Protein AF-E8V7I4-F1 (afdb_monomer)

Secondary structure (DSSP, 8-state):
---------PPPPTT----------SEEEEEEEEEE-SS-----TTS-HHHHHHHTTTSSHHHHEEEEEEEEEEE-TTS-HHHHHHHHHHHHHHHHHTTSS-TT-HHHHHHHHHHHHHHTTS-S--EE-SPP-SHHHHHHHHHHHHHH--EE-S--

pLDDT: mean 81.86, std 14.69, range [30.61, 96.5]

Foldseek 3Di:
DDDDPDDPDDPAPPPDDDDDDDDDPAQKDKDKDKDADPPDDDDDPPDDPVVVVVCVVCPPCCNHMDIDTDMDGDHDPPDDQLNRLVRRLVSVVVCVVVVVDPPPQPQVVQSNVQSVCRNVVNDLEDERAGDDPDPRSVRSVVSCCRRRVYHYDYDD

Solvent-accessible surface area (backbone atoms only — not comparable to full-atom values): 9676 Å² total; per-residue (Å²): 137,82,80,85,78,82,68,87,77,74,78,76,56,92,91,57,85,82,89,85,84,89,87,76,91,43,30,41,34,80,40,76,47,75,50,67,55,80,78,76,82,82,85,56,94,84,58,57,69,72,57,56,60,68,38,53,80,54,68,34,62,77,59,42,48,39,80,40,84,42,79,37,73,64,36,58,93,85,58,49,70,32,58,52,28,49,54,50,49,53,48,52,52,51,34,33,76,69,69,75,39,69,88,79,40,68,34,58,54,53,50,47,55,43,28,52,37,28,41,72,69,75,41,82,66,56,74,43,51,61,63,63,89,46,71,68,47,43,52,50,51,52,33,39,34,70,53,53,58,39,43,81,69,39,83,132

Radius of gyration: 20.91 Å; Cα contacts (8 Å, |Δi|>4): 173; chains: 1; bounding box: 53×32×55 Å

Organism: Terriglobus saanensis (strain ATCC BAA-1853 / DSM 23119 / SP1PR4) (NCBI:txid401053)

Structure (mmCIF, N/CA/C/O backbone):
data_AF-E8V7I4-F1
#
_entry.id   AF-E8V7I4-F1
#
loop_
_atom_site.group_PDB
_atom_site.id
_atom_site.type_symbol
_atom_site.label_atom_id
_atom_site.label_alt_id
_atom_site.label_comp_id
_atom_site.label_asym_id
_atom_site.label_entity_id
_atom_site.label_seq_id
_atom_site.pdbx_PDB_ins_code
_atom_site.Cartn_x
_atom_site.Cartn_y
_atom_site.Cartn_z
_atom_site.occupancy
_atom_site.B_iso_or_equiv
_atom_site.auth_seq_id
_atom_site.auth_comp_id
_atom_site.auth_asym_id
_atom_site.auth_atom_id
_atom_site.pdbx_PDB_model_num
ATOM 1 N N . MET A 1 1 ? -25.698 6.705 -17.547 1.00 37.94 1 MET A N 1
ATOM 2 C CA . MET A 1 1 ? -24.484 5.873 -17.634 1.00 37.94 1 MET A CA 1
ATOM 3 C C . MET A 1 1 ? -23.991 6.070 -19.053 1.00 37.94 1 MET A C 1
ATOM 5 O O . MET A 1 1 ? -24.549 5.474 -19.962 1.00 37.94 1 MET A O 1
ATOM 9 N N . GLU A 1 2 ? -23.136 7.070 -19.256 1.00 30.61 2 GLU A N 1
ATOM 10 C CA . GLU A 1 2 ? -22.634 7.405 -20.592 1.00 30.61 2 GLU A CA 1
ATOM 11 C C . GLU A 1 2 ? -21.498 6.451 -20.978 1.00 30.61 2 GLU A C 1
ATOM 13 O O . GLU A 1 2 ? -20.744 6.025 -20.097 1.00 30.61 2 GLU A O 1
ATOM 18 N N . PRO A 1 3 ? -21.389 6.073 -22.261 1.00 37.25 3 PRO A N 1
ATOM 19 C CA . PRO A 1 3 ? -20.324 5.205 -22.732 1.00 37.25 3 PRO A CA 1
ATOM 20 C C . PRO A 1 3 ? -18.997 5.973 -22.753 1.00 37.25 3 PRO A C 1
ATOM 22 O O . PRO A 1 3 ? -18.944 7.130 -23.169 1.00 37.25 3 PRO A O 1
ATOM 25 N N . LEU A 1 4 ? -17.915 5.315 -22.334 1.00 38.97 4 LEU A N 1
ATOM 26 C CA . LEU A 1 4 ? -16.555 5.807 -22.544 1.00 38.97 4 LEU A CA 1
ATOM 27 C C . LEU A 1 4 ? -16.293 5.831 -24.054 1.00 38.97 4 LEU A C 1
ATOM 29 O O . LEU A 1 4 ? -16.161 4.786 -24.690 1.00 38.97 4 LEU A O 1
ATOM 33 N N . VAL A 1 5 ? -16.281 7.030 -24.635 1.00 41.09 5 VAL A N 1
ATOM 34 C CA . VAL A 1 5 ? -15.872 7.251 -26.022 1.00 41.09 5 VAL A CA 1
ATOM 35 C C . VAL A 1 5 ? -14.379 6.946 -26.104 1.00 41.09 5 VAL A C 1
ATOM 37 O O . VAL A 1 5 ? -13.559 7.697 -25.581 1.00 41.09 5 VAL A O 1
ATOM 40 N N . GLY A 1 6 ? -14.041 5.821 -26.737 1.00 45.59 6 GLY A N 1
ATOM 41 C CA . GLY A 1 6 ? -12.673 5.474 -27.104 1.00 45.59 6 GLY A CA 1
ATOM 42 C C . GL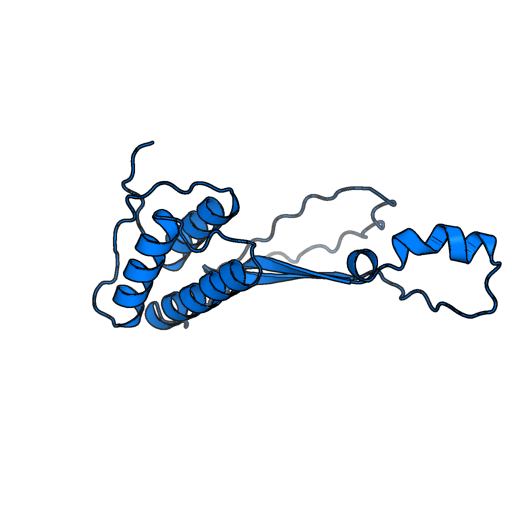Y A 1 6 ? -12.125 6.516 -28.072 1.00 45.59 6 GLY A C 1
ATOM 43 O O . GLY A 1 6 ? -12.447 6.502 -29.260 1.00 45.59 6 GLY A O 1
ATOM 44 N N . GLY A 1 7 ? -11.336 7.450 -27.547 1.00 38.53 7 GLY A N 1
ATOM 45 C CA . GLY A 1 7 ? -10.486 8.311 -28.354 1.00 38.53 7 GLY A CA 1
ATOM 46 C C . GLY A 1 7 ? -9.368 7.469 -28.956 1.00 38.53 7 GLY A C 1
ATOM 47 O O . GLY A 1 7 ? -8.798 6.620 -28.278 1.00 38.53 7 GLY A O 1
ATOM 48 N N . VAL A 1 8 ? -9.084 7.677 -30.238 1.00 46.12 8 VAL A N 1
ATOM 49 C CA . VAL A 1 8 ? -7.970 7.034 -30.941 1.00 46.12 8 VAL A CA 1
ATOM 50 C C . VAL A 1 8 ? -6.673 7.478 -30.257 1.00 46.12 8 VAL A C 1
ATOM 52 O O . VAL A 1 8 ? -6.238 8.615 -30.431 1.00 46.12 8 VAL A O 1
ATOM 55 N N . GLU A 1 9 ? -6.102 6.617 -29.416 1.00 56.19 9 GLU A N 1
ATOM 56 C CA . GLU A 1 9 ? -4.863 6.902 -28.695 1.00 56.19 9 GLU A CA 1
ATOM 57 C C . GLU A 1 9 ? -3.701 6.910 -29.689 1.00 56.19 9 GLU A C 1
ATOM 59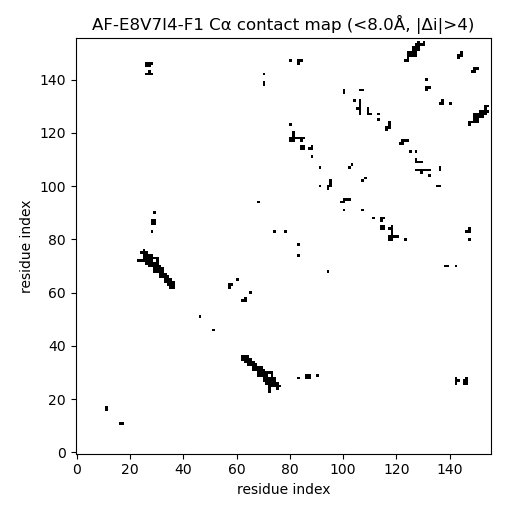 O O . GLU A 1 9 ? -3.272 5.875 -30.199 1.00 56.19 9 GLU A O 1
ATOM 64 N N . HIS A 1 10 ? -3.184 8.101 -29.988 1.00 58.50 10 HIS A N 1
ATOM 65 C CA . HIS A 1 10 ? -1.842 8.202 -30.538 1.00 58.50 10 HIS A CA 1
ATOM 66 C C . HIS A 1 10 ? -0.868 7.638 -29.493 1.00 58.50 10 HIS A C 1
ATOM 68 O O . HIS A 1 10 ? -0.919 8.088 -28.344 1.00 58.50 10 HIS A O 1
ATOM 74 N N . P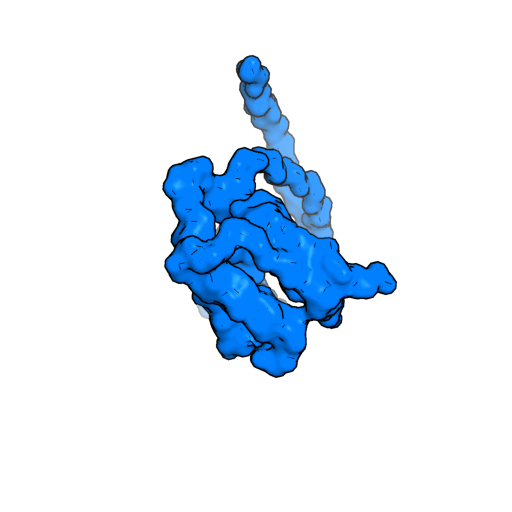RO A 1 11 ? 0.007 6.682 -29.858 1.00 66.56 11 PRO A N 1
ATOM 75 C CA . PRO A 1 11 ? 1.025 6.181 -28.947 1.00 66.56 11 PRO A CA 1
ATOM 76 C C . PRO A 1 11 ? 1.819 7.349 -28.366 1.00 66.56 11 PRO A C 1
ATOM 78 O O . PRO A 1 11 ? 2.194 8.271 -29.100 1.00 66.56 11 PRO A O 1
ATOM 81 N N . LEU A 1 12 ? 2.069 7.320 -27.057 1.00 69.25 12 LEU A N 1
ATOM 82 C CA . LEU A 1 12 ? 2.935 8.310 -26.427 1.00 69.25 12 LEU A CA 1
ATOM 83 C C . LEU A 1 12 ? 4.313 8.258 -27.105 1.00 69.25 12 LEU A C 1
ATOM 85 O O . LEU A 1 12 ? 4.858 7.162 -27.272 1.00 69.25 12 LEU A O 1
ATOM 89 N N . PRO A 1 13 ? 4.889 9.403 -27.519 1.00 79.31 13 PRO A N 1
ATOM 90 C CA . PRO A 1 13 ? 6.235 9.394 -28.063 1.00 79.31 13 PRO A CA 1
ATOM 91 C C . PRO A 1 13 ? 7.234 8.933 -26.989 1.00 79.31 13 PRO A C 1
ATOM 93 O O . PRO A 1 13 ? 6.974 9.110 -25.794 1.00 79.31 13 PRO A O 1
ATOM 96 N N . PRO A 1 14 ? 8.388 8.364 -27.382 1.00 71.38 14 PRO A N 1
ATOM 97 C CA . PRO A 1 14 ? 9.408 7.938 -26.430 1.00 71.38 14 PRO A CA 1
ATOM 98 C C . PRO A 1 14 ? 9.768 9.054 -25.440 1.00 71.38 14 PRO A C 1
ATOM 100 O O . PRO A 1 14 ? 10.059 10.181 -25.840 1.00 71.38 14 PRO A O 1
ATOM 103 N N . GLY A 1 15 ? 9.722 8.741 -24.143 1.00 70.38 15 GLY A N 1
ATOM 104 C CA . GLY A 1 15 ? 10.013 9.692 -23.064 1.00 70.38 15 GLY A CA 1
ATOM 105 C C . GLY A 1 15 ? 8.873 10.653 -22.703 1.00 70.38 15 GLY A C 1
ATOM 106 O O . GLY A 1 15 ? 9.051 11.478 -21.808 1.00 70.38 15 GLY A O 1
ATOM 107 N N . ALA A 1 16 ? 7.705 10.566 -23.347 1.00 78.25 16 ALA A N 1
ATOM 108 C CA . ALA A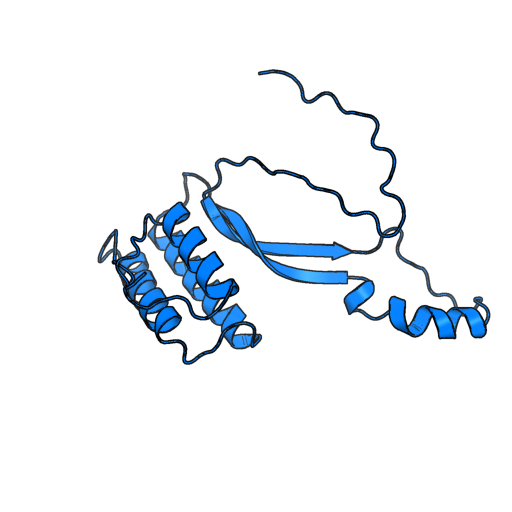 1 16 ? 6.552 11.370 -22.962 1.00 78.25 16 ALA A CA 1
ATOM 109 C C . ALA A 1 16 ? 5.855 10.805 -21.720 1.00 78.25 16 ALA A C 1
ATOM 111 O O . ALA A 1 16 ? 5.480 9.634 -21.669 1.00 78.25 16 ALA A O 1
ATOM 112 N N . ALA A 1 17 ? 5.635 11.671 -20.733 1.00 77.12 17 ALA A N 1
ATOM 113 C CA . ALA A 1 17 ? 4.781 11.369 -19.596 1.00 77.12 17 ALA A CA 1
ATOM 114 C C . ALA A 1 17 ? 3.309 11.588 -19.969 1.00 77.12 17 ALA A C 1
ATOM 116 O O . ALA A 1 17 ? 2.968 12.539 -20.675 1.00 77.12 17 ALA A O 1
ATOM 117 N N . THR A 1 18 ? 2.433 10.737 -19.443 1.00 77.44 18 THR A N 1
ATOM 118 C CA . THR A 1 18 ? 0.988 10.969 -19.439 1.00 77.44 18 THR A CA 1
ATOM 119 C C . THR A 1 18 ? 0.492 11.068 -18.006 1.00 77.44 18 THR A C 1
ATOM 121 O O . THR A 1 18 ? 1.089 10.500 -17.093 1.00 77.44 18 THR A O 1
ATOM 124 N N . ASN A 1 19 ? -0.618 11.773 -17.819 1.00 78.06 19 ASN A N 1
ATOM 125 C CA . ASN A 1 19 ? -1.342 11.788 -16.561 1.00 78.06 19 ASN A CA 1
ATOM 126 C C . ASN A 1 19 ? -2.676 11.094 -16.794 1.00 78.06 19 ASN A C 1
ATOM 128 O O . ASN A 1 19 ? -3.467 11.526 -17.630 1.00 78.06 19 ASN A O 1
ATOM 132 N N . PHE A 1 20 ? -2.937 10.041 -16.033 1.00 75.06 20 PHE A N 1
ATOM 133 C CA . PHE A 1 20 ? -4.246 9.411 -15.982 1.00 75.06 20 PHE A CA 1
ATOM 134 C C . PHE A 1 20 ? -4.780 9.467 -14.554 1.00 75.06 20 PHE A C 1
ATOM 136 O O . PHE A 1 20 ? -4.032 9.588 -13.585 1.00 75.06 20 PHE A O 1
ATOM 143 N N . THR A 1 21 ? -6.099 9.412 -14.413 1.00 77.50 21 THR A N 1
ATOM 144 C CA . THR A 1 21 ? -6.763 9.327 -13.112 1.00 77.50 21 THR A CA 1
ATOM 145 C C . THR A 1 21 ? -7.643 8.096 -13.111 1.00 77.50 21 THR A C 1
ATOM 147 O O . THR A 1 21 ? -8.535 7.963 -13.947 1.00 77.50 21 THR A O 1
ATOM 150 N N . LEU A 1 22 ? -7.396 7.197 -12.163 1.00 71.44 22 LEU A N 1
ATOM 151 C CA . LEU A 1 22 ? -8.223 6.020 -11.960 1.00 71.44 22 LEU A CA 1
ATOM 152 C C . LEU A 1 22 ? -9.271 6.325 -10.886 1.00 71.44 22 LEU A C 1
ATOM 154 O O . LEU A 1 22 ? -8.935 6.607 -9.738 1.00 71.44 22 LEU A O 1
ATOM 158 N N . VAL A 1 23 ? -10.549 6.258 -11.260 1.00 83.75 23 VAL A N 1
ATOM 159 C CA . VAL A 1 23 ? -11.670 6.393 -10.322 1.00 83.75 23 VAL A CA 1
ATOM 160 C C . VAL A 1 23 ? -12.164 5.002 -9.958 1.00 83.75 23 VAL A C 1
ATOM 162 O O . VAL A 1 23 ? -12.583 4.230 -10.816 1.00 83.75 23 VAL A O 1
ATOM 165 N N . THR A 1 24 ? -12.135 4.683 -8.670 1.00 84.00 24 THR A N 1
ATOM 166 C CA . THR A 1 24 ? -12.544 3.378 -8.150 1.00 84.00 24 THR A CA 1
ATOM 167 C C . THR A 1 24 ? -13.427 3.533 -6.919 1.00 84.00 24 THR A C 1
ATOM 169 O O . THR A 1 24 ? -13.394 4.549 -6.229 1.00 84.00 24 THR A O 1
ATOM 172 N N . ARG A 1 25 ? -14.224 2.501 -6.638 1.00 85.75 25 ARG A N 1
ATOM 173 C CA . ARG A 1 25 ? -14.931 2.341 -5.357 1.00 85.75 25 ARG A CA 1
ATOM 174 C C . ARG A 1 25 ? -14.209 1.380 -4.411 1.00 85.75 25 ARG A C 1
ATOM 176 O O . ARG A 1 25 ? -14.665 1.185 -3.289 1.00 85.75 25 ARG A O 1
ATOM 183 N N . GLY A 1 26 ? -13.129 0.754 -4.878 1.00 89.19 26 GLY A N 1
ATOM 184 C CA . GLY A 1 26 ? -12.323 -0.154 -4.078 1.00 89.19 26 GLY A CA 1
ATOM 185 C C . GLY A 1 26 ? -11.541 0.609 -3.017 1.00 89.19 26 GLY A C 1
ATOM 186 O O . GLY A 1 26 ? -10.961 1.659 -3.295 1.00 89.19 26 GLY A O 1
ATOM 187 N N . ARG A 1 27 ? -11.508 0.063 -1.804 1.00 93.56 27 ARG A N 1
ATOM 188 C CA . ARG A 1 27 ? -10.670 0.584 -0.723 1.00 93.56 27 ARG A CA 1
ATOM 189 C C . ARG A 1 27 ? -9.198 0.245 -1.004 1.00 93.56 27 ARG A C 1
ATOM 191 O O . ARG A 1 27 ? -8.922 -0.842 -1.534 1.00 93.56 27 ARG A O 1
ATOM 198 N N . PRO A 1 28 ? -8.253 1.142 -0.681 1.00 94.25 2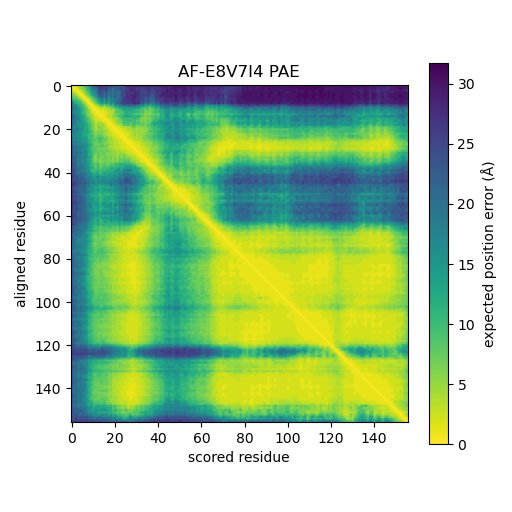8 PRO A N 1
ATOM 199 C CA . PRO A 1 28 ? -6.848 0.931 -0.998 1.00 94.25 28 PRO A CA 1
ATOM 200 C C . PRO A 1 28 ? -6.191 -0.195 -0.184 1.00 94.25 28 PRO A C 1
ATOM 202 O O . PRO A 1 28 ? -6.530 -0.454 0.974 1.00 94.25 28 PRO A O 1
ATOM 205 N N . GLY A 1 29 ? -5.202 -0.849 -0.777 1.00 95.00 29 GLY A N 1
ATOM 206 C CA . GLY A 1 29 ? -4.359 -1.869 -0.162 1.00 95.00 29 GLY A CA 1
ATOM 207 C C . GLY A 1 29 ? -3.072 -2.063 -0.948 1.00 95.00 29 GLY A C 1
ATOM 208 O O . GLY A 1 29 ? -2.905 -1.483 -2.022 1.00 95.00 29 GLY A O 1
ATOM 209 N N . PHE A 1 30 ? -2.161 -2.884 -0.422 1.00 94.94 30 PHE A N 1
ATOM 210 C CA . PHE A 1 30 ? -0.938 -3.217 -1.148 1.00 94.94 30 PHE A CA 1
ATOM 211 C C . PHE A 1 30 ? -1.276 -3.950 -2.441 1.00 94.94 30 PHE A C 1
ATOM 213 O O . PHE A 1 30 ? -1.982 -4.950 -2.426 1.00 94.94 30 PHE A O 1
ATOM 220 N N . THR A 1 31 ? -0.767 -3.464 -3.556 1.00 90.19 31 THR A N 1
ATOM 221 C CA . THR A 1 31 ? -0.905 -4.068 -4.879 1.00 90.19 31 THR A CA 1
ATOM 222 C C . THR A 1 31 ? 0.447 -4.023 -5.584 1.00 90.19 31 THR A C 1
ATOM 224 O O . THR A 1 31 ? 1.431 -3.538 -5.023 1.00 90.19 31 THR A O 1
ATOM 227 N N . THR A 1 32 ? 0.513 -4.532 -6.802 1.00 85.62 32 THR A N 1
ATOM 228 C CA . THR A 1 32 ? 1.709 -4.507 -7.640 1.00 85.62 32 THR A CA 1
ATOM 229 C C . THR A 1 32 ? 1.469 -3.599 -8.834 1.00 85.62 32 THR A C 1
ATOM 231 O O . THR A 1 32 ? 0.466 -3.724 -9.531 1.00 85.62 32 THR A O 1
ATOM 234 N N . ALA A 1 33 ? 2.399 -2.677 -9.058 1.00 82.75 33 ALA A N 1
ATOM 235 C CA . ALA A 1 33 ? 2.586 -2.049 -10.352 1.00 82.75 33 ALA A CA 1
ATOM 236 C C . ALA A 1 33 ? 3.617 -2.873 -11.122 1.00 82.75 33 ALA A C 1
ATOM 238 O O . ALA A 1 33 ? 4.634 -3.274 -10.554 1.00 82.75 33 ALA A O 1
ATOM 239 N N . GLU A 1 34 ? 3.338 -3.115 -12.393 1.00 80.12 34 GLU A N 1
ATOM 240 C CA . GLU A 1 34 ? 4.221 -3.818 -13.311 1.00 80.12 34 GLU A CA 1
ATOM 241 C C . GLU A 1 34 ? 4.406 -2.954 -14.549 1.00 80.12 34 GLU A C 1
ATOM 243 O O . GLU A 1 34 ? 3.438 -2.432 -15.106 1.00 80.12 34 GLU A O 1
ATOM 248 N N . THR A 1 35 ? 5.657 -2.774 -14.948 1.00 77.31 35 THR A N 1
ATOM 249 C CA . THR A 1 35 ? 6.004 -2.157 -16.222 1.00 77.31 35 THR A CA 1
ATOM 250 C C . THR A 1 35 ? 6.848 -3.141 -16.994 1.00 77.31 35 THR A C 1
ATOM 252 O O . THR A 1 35 ? 7.888 -3.562 -16.493 1.00 77.31 35 THR A O 1
ATOM 255 N N . GLU A 1 36 ? 6.416 -3.470 -18.200 1.00 75.38 36 GLU A N 1
ATOM 256 C CA . GLU A 1 36 ? 7.117 -4.380 -19.091 1.00 75.38 36 GLU A CA 1
ATOM 257 C C . GLU A 1 36 ? 7.303 -3.707 -20.448 1.00 75.38 36 GLU A C 1
ATOM 259 O O . GLU A 1 36 ? 6.449 -2.931 -20.896 1.00 75.38 36 GLU A O 1
ATOM 264 N N . HIS A 1 37 ? 8.427 -3.974 -21.103 1.00 70.69 37 HIS A N 1
ATOM 265 C CA . HIS A 1 37 ? 8.636 -3.496 -22.459 1.00 70.69 37 HIS A CA 1
ATOM 266 C C . HIS A 1 37 ? 7.890 -4.388 -23.465 1.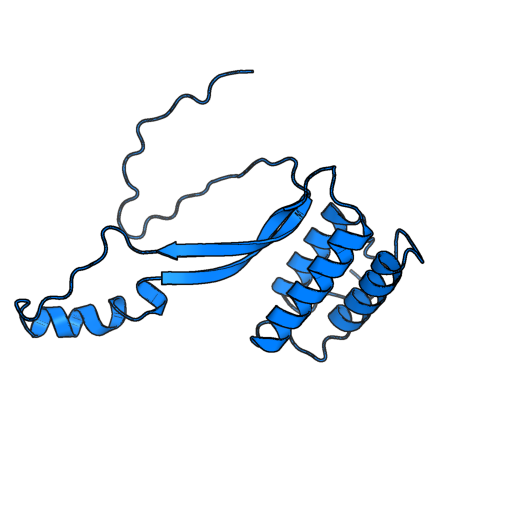00 70.69 37 HIS A C 1
ATOM 268 O O . HIS A 1 37 ? 7.934 -5.617 -23.396 1.00 70.69 37 HIS A O 1
ATOM 274 N N . PHE A 1 38 ? 7.214 -3.764 -24.434 1.00 66.06 38 PHE A N 1
ATOM 275 C CA . PHE A 1 38 ? 6.523 -4.480 -25.506 1.00 66.06 38 PHE A CA 1
ATOM 276 C C . PHE A 1 38 ? 6.712 -3.778 -26.865 1.00 66.06 38 PHE A C 1
ATOM 278 O O . PHE A 1 38 ? 6.572 -2.553 -26.927 1.00 66.06 38 PHE A O 1
ATOM 285 N N . PRO A 1 39 ? 6.979 -4.512 -27.967 1.00 68.88 39 PRO A N 1
ATOM 286 C CA . PRO A 1 39 ? 7.179 -5.965 -28.040 1.00 68.88 39 PRO A CA 1
ATOM 287 C C . PRO A 1 39 ? 8.467 -6.415 -27.338 1.00 68.88 39 PRO A C 1
ATOM 289 O O . PRO A 1 39 ? 9.433 -5.653 -27.271 1.00 68.88 39 PRO A O 1
ATOM 292 N N . HIS A 1 40 ? 8.482 -7.654 -26.829 1.00 69.12 40 HIS A N 1
ATOM 293 C CA . HIS A 1 40 ? 9.697 -8.226 -26.248 1.00 69.12 40 HIS A CA 1
ATOM 294 C C . HIS A 1 40 ? 10.825 -8.218 -27.289 1.00 69.12 40 HIS A C 1
ATOM 296 O O . HIS A 1 40 ? 10.596 -8.487 -28.469 1.00 69.12 40 HIS A O 1
ATOM 302 N N . LEU A 1 41 ? 12.037 -7.868 -26.857 1.00 69.06 41 LEU A N 1
ATOM 303 C CA . LEU A 1 41 ? 13.183 -7.730 -27.744 1.00 69.06 41 LEU A CA 1
ATOM 304 C C . LEU A 1 41 ? 13.784 -9.125 -27.851 1.00 69.06 41 LEU A C 1
ATOM 306 O O . LEU A 1 41 ? 14.270 -9.653 -26.852 1.00 69.06 41 LEU A O 1
ATOM 310 N N . ASP A 1 42 ? 13.699 -9.733 -29.029 1.00 70.06 42 ASP A N 1
ATOM 311 C CA . ASP A 1 42 ? 14.317 -11.031 -29.276 1.00 70.06 42 ASP A CA 1
ATOM 312 C C . ASP A 1 42 ? 15.802 -10.793 -29.567 1.00 70.06 42 ASP A C 1
ATOM 314 O O . ASP A 1 42 ? 16.187 -10.370 -30.662 1.00 70.06 42 ASP A O 1
ATOM 318 N N . LEU A 1 43 ? 16.632 -10.937 -28.533 1.00 63.31 43 LEU A N 1
ATOM 319 C CA . LEU A 1 43 ? 18.077 -10.775 -28.649 1.00 63.31 43 LEU A CA 1
ATOM 320 C C . LEU A 1 43 ? 18.638 -12.012 -29.350 1.00 63.31 43 LEU A C 1
ATOM 322 O O . LEU A 1 43 ? 18.869 -13.038 -28.715 1.00 63.31 43 LEU A O 1
ATOM 326 N N . THR A 1 44 ? 18.840 -11.920 -30.662 1.00 68.62 44 THR A N 1
ATOM 327 C CA . THR A 1 44 ? 19.538 -12.957 -31.425 1.00 68.62 44 THR A CA 1
ATOM 328 C C . THR A 1 44 ? 21.022 -12.615 -31.545 1.00 68.62 44 THR A C 1
ATOM 330 O O . THR A 1 44 ? 21.406 -11.445 -31.603 1.00 68.62 44 THR A O 1
ATOM 333 N N . ASP A 1 45 ? 21.868 -13.640 -31.665 1.00 68.31 45 ASP A N 1
ATOM 334 C CA . ASP A 1 45 ? 23.314 -13.486 -31.909 1.00 68.31 45 ASP A CA 1
ATOM 335 C C . ASP A 1 45 ? 23.629 -12.861 -33.289 1.00 68.31 45 ASP A C 1
ATOM 337 O O . ASP A 1 45 ? 24.786 -12.665 -33.651 1.00 68.31 45 ASP A O 1
ATOM 341 N N . GLU A 1 46 ? 22.601 -12.558 -34.088 1.00 77.94 46 GLU A N 1
ATOM 342 C CA . GLU A 1 46 ? 22.718 -11.964 -35.422 1.00 77.94 46 GLU A CA 1
ATOM 343 C C . GLU A 1 46 ? 22.869 -10.434 -35.385 1.00 77.94 46 GLU A C 1
ATOM 345 O O . GLU A 1 46 ? 23.131 -9.808 -36.416 1.00 77.94 46 GLU A O 1
ATOM 350 N N . TRP A 1 47 ? 22.700 -9.811 -34.215 1.00 77.31 47 TRP A N 1
ATOM 351 C CA . TRP A 1 47 ? 22.801 -8.362 -34.074 1.00 77.31 47 TRP A CA 1
ATOM 352 C C . TRP A 1 47 ? 24.271 -7.903 -34.061 1.00 77.31 47 TRP A C 1
ATOM 354 O O . TRP A 1 47 ? 25.116 -8.542 -33.435 1.00 77.31 47 TRP A O 1
ATOM 364 N N . PRO A 1 48 ? 24.606 -6.772 -34.712 1.00 84.62 48 PRO A N 1
ATOM 365 C CA . PRO A 1 48 ? 25.952 -6.206 -34.667 1.00 84.62 48 PRO A CA 1
ATOM 366 C C . PRO A 1 48 ? 26.445 -5.951 -33.232 1.00 84.62 48 PRO A C 1
ATOM 368 O O . PRO A 1 48 ? 25.710 -5.390 -32.417 1.00 84.62 48 PRO A O 1
ATOM 371 N N . GLU A 1 49 ? 27.710 -6.283 -32.941 1.00 82.12 49 GLU A N 1
ATOM 372 C CA . GLU A 1 49 ? 28.314 -6.139 -31.600 1.00 82.12 49 GLU A CA 1
ATOM 373 C C . GLU A 1 49 ? 28.165 -4.730 -31.011 1.00 82.12 49 GLU A C 1
ATOM 375 O O . GLU A 1 49 ? 27.937 -4.579 -29.814 1.00 82.12 49 GLU A O 1
ATOM 380 N N . ASN A 1 50 ? 28.249 -3.689 -31.843 1.00 81.81 50 ASN A N 1
ATOM 381 C CA . ASN A 1 50 ? 28.086 -2.309 -31.393 1.00 81.81 50 ASN A CA 1
ATOM 382 C C . ASN A 1 50 ? 26.662 -2.018 -30.891 1.00 81.81 50 ASN A C 1
ATOM 384 O O . ASN A 1 50 ? 26.501 -1.248 -29.954 1.00 81.81 50 ASN A O 1
ATOM 388 N N . ILE A 1 51 ? 25.640 -2.656 -31.471 1.00 78.06 51 ILE A N 1
ATOM 389 C CA . ILE A 1 51 ? 24.251 -2.503 -31.021 1.00 78.06 51 ILE A CA 1
ATOM 390 C C . ILE A 1 51 ? 24.022 -3.298 -29.733 1.00 78.06 51 ILE A C 1
ATOM 392 O O . ILE A 1 51 ? 23.371 -2.801 -28.821 1.00 78.06 51 ILE A O 1
ATOM 396 N N . LEU A 1 52 ? 24.586 -4.505 -29.623 1.00 74.38 52 LEU A N 1
ATOM 397 C CA . LEU A 1 52 ? 24.514 -5.307 -28.395 1.00 74.38 52 LEU A CA 1
ATOM 398 C C . LEU A 1 52 ? 25.196 -4.608 -27.209 1.00 74.38 52 LEU A C 1
ATOM 400 O O . LEU A 1 52 ? 24.681 -4.656 -26.094 1.00 74.38 52 LEU A O 1
ATOM 404 N N . TYR A 1 53 ? 26.321 -3.930 -27.456 1.00 78.50 53 TYR A N 1
ATOM 405 C CA . TYR A 1 53 ? 27.013 -3.124 -26.451 1.00 78.50 53 TYR A CA 1
ATOM 406 C C . TYR A 1 53 ? 26.147 -1.955 -25.962 1.00 78.50 53 TYR A C 1
ATOM 408 O O . TYR A 1 53 ? 25.975 -1.793 -24.756 1.00 78.50 53 TYR A O 1
ATOM 416 N N . ASP A 1 54 ? 25.539 -1.200 -26.882 1.00 75.69 54 ASP A N 1
ATOM 417 C CA . ASP A 1 54 ? 24.665 -0.066 -26.546 1.00 75.69 54 ASP A CA 1
ATOM 418 C C . ASP A 1 54 ? 23.357 -0.511 -25.863 1.00 75.69 54 ASP A C 1
ATOM 420 O O . ASP A 1 54 ? 22.804 0.201 -25.023 1.00 75.69 54 ASP A O 1
ATOM 424 N N . LEU A 1 55 ? 22.857 -1.704 -26.196 1.00 72.75 55 LEU A N 1
ATOM 425 C CA . LEU A 1 55 ? 21.663 -2.284 -25.583 1.00 72.75 55 LEU A CA 1
ATOM 426 C C . LEU A 1 55 ? 21.917 -2.851 -24.186 1.00 72.75 55 LEU A C 1
ATOM 428 O O . LEU A 1 55 ? 20.949 -3.008 -23.445 1.00 72.75 55 LEU A O 1
ATOM 432 N N . GLY A 1 56 ? 23.170 -3.124 -23.805 1.00 68.69 56 GLY A N 1
ATOM 433 C CA . GLY A 1 56 ? 23.537 -3.742 -22.526 1.00 68.69 56 GLY A CA 1
ATOM 434 C C . GLY A 1 56 ? 22.914 -3.065 -21.299 1.00 68.69 56 GLY A C 1
ATOM 435 O O . GLY A 1 56 ? 22.451 -3.748 -20.384 1.00 68.69 56 GLY A O 1
ATOM 436 N N . ASP A 1 57 ? 22.815 -1.735 -21.318 1.00 66.50 57 ASP A N 1
ATOM 437 C CA . ASP A 1 57 ? 22.227 -0.947 -20.228 1.00 66.50 57 ASP A CA 1
ATOM 438 C C . ASP A 1 57 ? 20.685 -0.974 -20.214 1.00 66.50 57 ASP A C 1
ATOM 440 O O . ASP A 1 57 ? 20.068 -0.750 -19.172 1.00 66.50 57 ASP A O 1
ATOM 444 N N . VAL A 1 58 ? 20.049 -1.272 -21.352 1.00 64.31 58 VAL A N 1
ATOM 445 C CA . VAL A 1 58 ? 18.587 -1.210 -21.559 1.00 64.31 58 VAL A CA 1
ATOM 446 C C . VAL A 1 58 ? 17.936 -2.599 -21.523 1.00 64.31 58 VAL A C 1
ATOM 448 O O . VAL A 1 58 ? 16.755 -2.723 -21.212 1.00 64.31 58 VAL A O 1
ATOM 451 N N . ILE A 1 59 ? 18.701 -3.662 -21.780 1.00 68.00 59 ILE A N 1
ATOM 452 C CA . ILE A 1 59 ? 18.257 -5.066 -21.677 1.00 68.00 59 ILE A CA 1
ATOM 453 C C . ILE A 1 59 ? 18.417 -5.639 -20.265 1.00 68.00 59 ILE A C 1
ATOM 455 O O . ILE A 1 59 ? 18.109 -6.805 -20.017 1.00 68.00 59 ILE A O 1
ATOM 459 N N . GLY A 1 60 ? 18.908 -4.832 -19.320 1.00 65.25 60 GLY A N 1
ATOM 460 C CA . GLY A 1 60 ? 18.960 -5.215 -17.918 1.00 65.25 60 GLY A CA 1
ATOM 461 C C . GLY A 1 60 ? 17.557 -5.560 -17.392 1.00 65.25 60 GLY A C 1
ATOM 462 O O . GLY A 1 60 ? 16.588 -4.894 -17.767 1.00 65.25 60 GLY A O 1
ATOM 463 N N . PRO A 1 61 ? 17.414 -6.533 -16.467 1.00 61.50 61 PRO A N 1
ATOM 464 C CA . PRO A 1 61 ? 16.108 -6.956 -15.955 1.00 61.50 61 PRO A CA 1
ATOM 465 C C . PRO A 1 61 ? 15.241 -5.791 -15.463 1.00 61.50 61 PRO A C 1
ATOM 467 O O . PRO A 1 61 ? 14.043 -5.793 -15.684 1.00 61.50 61 PRO A O 1
ATOM 470 N N . ARG A 1 62 ? 15.862 -4.754 -14.883 1.00 60.59 62 ARG A N 1
ATOM 471 C CA . ARG A 1 62 ? 15.191 -3.548 -14.362 1.00 60.59 62 ARG A CA 1
ATOM 472 C C . ARG A 1 62 ? 14.563 -2.643 -15.430 1.00 60.59 62 ARG A C 1
ATOM 474 O O . ARG A 1 62 ? 13.770 -1.779 -15.076 1.00 60.59 62 ARG A O 1
ATOM 481 N N . CYS A 1 63 ? 14.964 -2.787 -16.688 1.00 61.53 63 CYS A N 1
ATOM 482 C CA . CYS A 1 63 ? 14.477 -1.994 -17.818 1.00 61.53 63 CYS A CA 1
ATOM 483 C C . CYS A 1 63 ? 13.502 -2.791 -18.697 1.00 61.53 63 CYS A C 1
ATOM 485 O O . CYS A 1 63 ? 12.650 -2.193 -19.348 1.00 61.53 63 CYS A O 1
ATOM 487 N N . VAL A 1 64 ? 13.611 -4.123 -18.673 1.00 68.19 64 VAL A N 1
ATOM 488 C CA . VAL A 1 64 ? 12.733 -5.064 -19.384 1.00 68.19 64 VAL A CA 1
ATOM 489 C C . VAL A 1 64 ? 11.429 -5.287 -18.623 1.00 68.19 64 VAL A C 1
ATOM 491 O O . VAL A 1 64 ? 10.357 -5.203 -19.215 1.00 68.19 64 VAL A O 1
ATOM 494 N N . ALA A 1 65 ? 11.516 -5.532 -17.312 1.00 69.62 65 ALA A N 1
ATOM 495 C CA . ALA A 1 65 ? 10.363 -5.751 -16.451 1.00 69.62 65 ALA A CA 1
ATOM 496 C C . ALA A 1 65 ? 10.642 -5.247 -15.027 1.00 69.62 65 ALA A C 1
ATOM 498 O O . ALA A 1 65 ? 11.592 -5.670 -14.367 1.00 69.62 65 ALA A O 1
ATOM 499 N N . ASP A 1 66 ? 9.798 -4.355 -14.520 1.00 76.44 66 ASP A N 1
ATOM 500 C CA . ASP A 1 66 ? 9.890 -3.853 -13.151 1.00 76.44 66 ASP A CA 1
ATOM 501 C C . ASP A 1 66 ? 8.570 -4.079 -12.421 1.00 76.44 66 ASP A C 1
ATOM 503 O O . ASP A 1 66 ? 7.517 -3.599 -12.844 1.00 76.44 66 ASP A O 1
ATOM 507 N N . HIS A 1 67 ? 8.639 -4.804 -11.304 1.00 79.69 67 HIS A N 1
ATOM 508 C CA . HIS A 1 67 ? 7.503 -5.050 -10.426 1.00 79.69 67 HIS A CA 1
ATOM 509 C C . HIS A 1 67 ? 7.733 -4.328 -9.103 1.00 79.69 67 HIS A C 1
ATOM 511 O O . HIS A 1 67 ? 8.665 -4.632 -8.353 1.00 79.69 67 HIS A O 1
ATOM 517 N N . ARG A 1 68 ? 6.840 -3.398 -8.767 1.00 82.56 68 ARG A N 1
ATOM 518 C CA . ARG A 1 68 ? 6.910 -2.635 -7.521 1.00 82.56 68 ARG A CA 1
ATOM 519 C C . ARG A 1 68 ? 5.643 -2.812 -6.711 1.00 82.56 68 ARG A C 1
ATOM 521 O O . ARG A 1 68 ? 4.545 -2.527 -7.180 1.00 82.56 68 ARG A O 1
ATOM 528 N N . ILE A 1 69 ? 5.806 -3.196 -5.445 1.00 86.69 69 ILE A N 1
ATOM 529 C CA . ILE A 1 69 ? 4.720 -3.091 -4.464 1.00 86.69 69 ILE A CA 1
ATOM 530 C C . ILE A 1 69 ? 4.352 -1.607 -4.321 1.00 86.69 69 ILE A C 1
ATOM 532 O O . ILE A 1 69 ? 5.227 -0.759 -4.116 1.00 86.69 69 ILE A O 1
ATOM 536 N N . THR A 1 70 ? 3.070 -1.302 -4.437 1.00 89.75 70 THR A N 1
ATOM 537 C CA . THR A 1 70 ? 2.494 0.039 -4.312 1.00 89.75 70 THR A CA 1
ATOM 538 C C . THR A 1 70 ? 1.159 -0.042 -3.569 1.00 89.75 70 THR A C 1
ATOM 540 O O . THR A 1 70 ? 0.734 -1.125 -3.165 1.00 89.75 70 THR A O 1
ATOM 543 N N . LEU A 1 71 ? 0.498 1.092 -3.360 1.00 92.38 71 LEU A N 1
ATOM 544 C CA . LEU A 1 71 ? -0.829 1.176 -2.765 1.00 92.38 71 LEU A CA 1
ATOM 545 C C . LEU A 1 71 ? -1.839 1.567 -3.840 1.00 92.38 71 LEU A C 1
ATOM 547 O O . LEU A 1 71 ? -1.676 2.554 -4.550 1.00 92.38 71 LEU A O 1
ATOM 551 N N . GLY A 1 72 ? -2.902 0.782 -3.957 1.00 91.38 72 GLY A N 1
ATOM 552 C CA . GLY A 1 72 ? -3.931 0.998 -4.964 1.00 91.38 72 GLY A CA 1
ATOM 553 C C . GLY A 1 72 ? -5.231 0.285 -4.614 1.00 91.38 72 GLY A C 1
ATOM 554 O O . GLY A 1 72 ? -5.333 -0.324 -3.549 1.00 91.38 72 GLY A O 1
ATOM 555 N N . PRO A 1 73 ? -6.252 0.362 -5.478 1.00 92.19 73 PRO A N 1
ATOM 556 C CA . PRO A 1 73 ? -7.547 -0.257 -5.219 1.00 92.19 73 PRO A CA 1
ATOM 557 C C . PRO A 1 73 ? -7.398 -1.772 -5.083 1.00 92.19 73 PRO A C 1
ATOM 559 O O . PRO A 1 73 ? -6.943 -2.427 -6.018 1.00 92.19 73 PRO A O 1
ATOM 562 N N . ARG A 1 74 ? -7.784 -2.327 -3.930 1.00 94.25 74 ARG A N 1
ATOM 563 C CA . ARG A 1 74 ? -7.645 -3.766 -3.655 1.00 94.25 74 ARG A CA 1
ATOM 564 C C . ARG A 1 74 ? -8.911 -4.403 -3.104 1.00 94.25 74 ARG A C 1
ATOM 566 O O . ARG A 1 74 ? -9.228 -5.522 -3.487 1.00 94.25 74 ARG A O 1
ATOM 573 N N . TYR A 1 75 ? -9.625 -3.715 -2.216 1.00 95.00 75 TYR A N 1
ATOM 574 C CA . TYR A 1 75 ? -10.702 -4.339 -1.448 1.00 95.00 75 TYR A CA 1
ATOM 575 C C . TYR A 1 75 ? -12.084 -3.862 -1.883 1.00 95.00 75 TYR A C 1
ATOM 577 O O . TYR A 1 75 ? -12.346 -2.657 -1.950 1.00 95.00 75 TYR A O 1
ATOM 585 N N . GLY A 1 76 ? -12.987 -4.811 -2.105 1.00 92.88 76 GLY A N 1
ATOM 586 C CA . GLY A 1 76 ? -14.408 -4.569 -2.292 1.00 92.88 76 GLY A CA 1
ATOM 587 C C . GLY A 1 76 ? -15.160 -4.362 -0.967 1.00 92.88 76 GLY A C 1
ATOM 588 O O . GLY A 1 76 ? -14.575 -4.418 0.128 1.00 92.88 76 GLY A O 1
ATOM 589 N N . PRO A 1 77 ? -16.469 -4.067 -1.035 1.00 88.88 77 PRO A N 1
ATOM 590 C CA . PRO A 1 77 ? -17.331 -3.940 0.143 1.00 88.88 77 PRO A CA 1
ATOM 591 C C . PRO A 1 77 ? -17.474 -5.244 0.949 1.00 88.88 77 PRO A C 1
ATOM 593 O O . PRO A 1 77 ? -17.775 -5.193 2.136 1.00 88.88 77 PRO A O 1
ATOM 596 N N . GLU A 1 78 ? -17.244 -6.398 0.329 1.00 92.56 78 GLU A N 1
ATOM 597 C CA . GLU A 1 78 ? -17.322 -7.730 0.934 1.00 92.56 78 GLU A CA 1
ATOM 598 C C . GLU A 1 78 ? -16.140 -8.064 1.854 1.00 92.56 78 GLU A C 1
ATOM 600 O O . GLU A 1 78 ? -16.255 -8.941 2.710 1.00 92.56 78 GLU A O 1
ATOM 605 N N . ASN A 1 79 ? -15.005 -7.372 1.709 1.00 94.31 79 ASN A N 1
ATOM 606 C CA . ASN A 1 79 ? -13.837 -7.637 2.540 1.00 94.31 79 ASN A CA 1
ATOM 607 C C . ASN A 1 79 ? -14.055 -7.130 3.967 1.00 94.31 79 ASN A C 1
ATOM 609 O O . ASN A 1 79 ? -14.330 -5.946 4.202 1.00 94.31 79 ASN A O 1
ATOM 613 N N . SER A 1 80 ? -13.869 -8.022 4.939 1.00 93.44 80 SER A N 1
ATOM 614 C CA . SER A 1 80 ? -13.966 -7.651 6.348 1.00 93.44 80 SER A CA 1
ATOM 615 C C . SER A 1 80 ? -12.815 -6.729 6.763 1.00 93.44 80 SER A C 1
ATOM 617 O O . SER A 1 80 ? -11.711 -6.787 6.224 1.00 93.44 80 SER A O 1
ATOM 619 N N . VAL A 1 81 ? -13.068 -5.886 7.763 1.00 92.69 81 VAL A N 1
ATOM 620 C CA . VAL A 1 81 ? -12.058 -4.990 8.351 1.00 92.69 81 VAL A CA 1
ATOM 621 C C . VAL A 1 81 ? -10.863 -5.793 8.888 1.00 92.69 81 VAL A C 1
ATOM 623 O O . VAL A 1 81 ? -9.718 -5.404 8.672 1.00 92.69 81 VAL A O 1
ATOM 626 N N . ALA A 1 82 ? -11.123 -6.947 9.512 1.00 93.75 82 ALA A N 1
ATOM 627 C CA . ALA A 1 82 ? -10.085 -7.838 10.022 1.00 93.75 82 ALA A CA 1
ATOM 628 C C . ALA A 1 82 ? -9.209 -8.413 8.898 1.00 93.75 82 ALA A C 1
ATOM 630 O O . ALA A 1 82 ? -7.987 -8.366 9.000 1.00 93.75 82 ALA A O 1
ATOM 631 N N . GLN A 1 83 ? -9.821 -8.877 7.800 1.00 94.94 83 GLN A N 1
ATOM 632 C CA . GLN A 1 83 ? -9.084 -9.363 6.628 1.00 94.94 83 GLN A CA 1
ATOM 633 C C . GLN A 1 83 ? -8.166 -8.276 6.062 1.00 94.94 83 GLN A C 1
ATOM 635 O O . GLN A 1 83 ? -6.997 -8.530 5.793 1.00 94.94 83 GLN A O 1
ATOM 640 N N . ILE A 1 84 ? -8.681 -7.054 5.915 1.00 95.19 84 ILE A N 1
ATOM 641 C CA . ILE A 1 84 ? -7.897 -5.925 5.407 1.00 95.19 84 ILE A CA 1
ATOM 642 C C . ILE A 1 84 ? -6.717 -5.633 6.332 1.00 95.19 84 ILE A C 1
ATOM 644 O O . ILE A 1 84 ? -5.602 -5.450 5.853 1.00 95.19 84 ILE A O 1
ATOM 648 N N . ALA A 1 85 ? -6.940 -5.611 7.647 1.00 95.38 85 ALA A N 1
ATOM 649 C CA . ALA A 1 85 ? -5.875 -5.355 8.606 1.00 95.38 85 ALA A CA 1
ATOM 650 C C . ALA A 1 85 ? -4.764 -6.417 8.539 1.00 95.38 85 ALA A C 1
ATOM 652 O O . ALA A 1 85 ? -3.587 -6.060 8.485 1.00 95.38 85 ALA A O 1
ATOM 653 N N . SER A 1 86 ? -5.129 -7.701 8.455 1.00 95.81 86 SER A N 1
ATOM 654 C CA . SER A 1 86 ? -4.171 -8.797 8.267 1.00 95.81 86 SER A CA 1
ATOM 655 C C . SER A 1 86 ? -3.363 -8.657 6.975 1.00 95.81 86 SER A C 1
ATOM 657 O O . SER A 1 86 ? -2.140 -8.787 7.006 1.00 95.81 86 SER A O 1
ATOM 659 N N . ASP A 1 87 ? -4.009 -8.324 5.858 1.00 96.19 87 ASP A N 1
ATOM 660 C CA . ASP A 1 87 ? -3.322 -8.114 4.578 1.00 96.19 87 ASP A CA 1
ATOM 661 C C . ASP A 1 87 ? -2.329 -6.938 4.640 1.00 96.19 87 ASP A C 1
ATOM 663 O O . ASP A 1 87 ? -1.234 -7.012 4.076 1.00 96.19 87 ASP A O 1
ATOM 667 N N . TYR A 1 88 ? -2.672 -5.858 5.353 1.00 96.38 88 TYR A N 1
ATOM 668 C CA . TYR A 1 88 ? -1.751 -4.739 5.577 1.00 96.38 88 TYR A CA 1
ATOM 669 C C . TYR A 1 88 ? -0.531 -5.143 6.410 1.00 96.38 88 TYR A C 1
ATOM 671 O O . TYR A 1 88 ? 0.578 -4.724 6.083 1.00 96.38 88 TYR A O 1
ATOM 679 N N . ILE A 1 89 ? -0.703 -5.969 7.447 1.00 96.50 89 ILE A N 1
ATOM 680 C CA . ILE A 1 89 ? 0.424 -6.478 8.245 1.00 96.50 89 ILE A CA 1
ATOM 681 C C . ILE A 1 89 ? 1.402 -7.238 7.343 1.00 96.50 89 ILE A C 1
ATOM 683 O O . ILE A 1 89 ? 2.600 -6.954 7.368 1.00 96.50 89 ILE A O 1
ATOM 687 N N . VAL A 1 90 ? 0.891 -8.141 6.499 1.00 96.00 90 VAL A N 1
ATOM 688 C CA . VAL A 1 90 ? 1.715 -8.917 5.557 1.00 96.00 90 VAL A CA 1
ATOM 689 C C . VAL A 1 90 ? 2.466 -7.995 4.592 1.00 96.00 90 VAL A C 1
ATOM 691 O O . VAL A 1 90 ? 3.671 -8.151 4.399 1.00 96.00 90 VAL A O 1
ATOM 694 N N . GLY A 1 91 ? 1.791 -6.998 4.014 1.00 94.56 91 GLY A N 1
ATOM 695 C CA . GLY A 1 91 ? 2.435 -6.078 3.075 1.00 94.56 91 GLY A CA 1
ATOM 696 C C . GLY A 1 91 ? 3.497 -5.177 3.716 1.00 94.56 91 GLY A C 1
ATOM 697 O O . GLY A 1 91 ? 4.557 -4.975 3.127 1.00 94.56 91 GLY A O 1
ATOM 698 N N . ILE A 1 92 ? 3.277 -4.695 4.945 1.00 95.88 92 ILE A N 1
ATOM 699 C CA . ILE A 1 92 ? 4.290 -3.927 5.690 1.00 95.88 92 ILE A CA 1
ATOM 700 C C . ILE A 1 92 ? 5.515 -4.803 5.979 1.00 95.88 92 ILE A C 1
ATOM 702 O O . ILE A 1 92 ? 6.646 -4.363 5.770 1.00 95.88 92 ILE A O 1
ATOM 706 N N . GLN A 1 93 ? 5.307 -6.046 6.423 1.00 95.06 93 GLN A N 1
ATOM 707 C CA . GLN A 1 93 ? 6.397 -6.993 6.676 1.00 95.06 93 GLN A CA 1
ATOM 708 C C . GLN A 1 93 ? 7.224 -7.256 5.412 1.00 95.06 93 GLN A C 1
ATOM 710 O O . GLN A 1 93 ? 8.453 -7.280 5.479 1.00 95.06 93 GLN A O 1
ATOM 715 N N . GLU A 1 94 ? 6.573 -7.380 4.256 1.00 92.94 94 GLU A N 1
ATOM 716 C CA . GLU A 1 94 ? 7.251 -7.575 2.975 1.00 92.94 94 GLU A CA 1
ATOM 717 C C . GLU A 1 94 ? 8.071 -6.347 2.547 1.00 92.94 94 GLU A C 1
ATOM 719 O O . GLU A 1 94 ? 9.207 -6.474 2.081 1.00 92.94 94 GLU A O 1
ATOM 724 N N . LEU A 1 95 ? 7.553 -5.136 2.763 1.00 92.75 95 LEU A N 1
ATOM 725 C CA . LEU A 1 95 ? 8.304 -3.904 2.507 1.00 92.75 95 LEU A CA 1
ATOM 726 C C . LEU A 1 95 ? 9.511 -3.745 3.443 1.00 92.75 95 LEU A C 1
ATOM 728 O O . LEU A 1 95 ? 10.558 -3.261 3.016 1.00 92.75 95 LEU A O 1
ATOM 732 N N . VAL A 1 96 ? 9.412 -4.195 4.695 1.00 94.12 96 VAL A N 1
ATOM 733 C CA . VAL A 1 96 ? 10.561 -4.247 5.612 1.00 94.12 96 VAL A CA 1
ATOM 734 C C . VAL A 1 96 ? 11.580 -5.292 5.145 1.00 94.12 96 VAL A C 1
ATOM 736 O O . VAL A 1 96 ? 12.776 -5.004 5.086 1.00 94.12 96 VAL A O 1
ATOM 739 N N . ARG A 1 97 ? 11.121 -6.489 4.755 1.00 92.94 97 ARG A N 1
ATOM 740 C CA . ARG A 1 97 ? 11.973 -7.588 4.262 1.00 92.94 97 ARG A CA 1
ATOM 741 C C . ARG A 1 97 ? 12.764 -7.197 3.013 1.00 92.94 97 ARG A C 1
ATOM 743 O O . ARG A 1 97 ? 13.898 -7.629 2.845 1.00 92.94 97 ARG A O 1
ATOM 750 N N . THR A 1 98 ? 12.167 -6.382 2.147 1.00 89.25 98 THR A N 1
ATOM 751 C CA . THR A 1 98 ? 12.781 -5.876 0.910 1.00 89.25 98 THR A CA 1
ATOM 752 C C . THR A 1 98 ? 13.560 -4.569 1.108 1.00 89.25 98 THR A C 1
ATOM 754 O O . THR A 1 98 ? 13.988 -3.964 0.128 1.00 89.25 98 THR A O 1
ATOM 757 N N . HIS A 1 99 ? 13.764 -4.132 2.358 1.00 90.62 99 HIS A N 1
ATOM 758 C CA . HIS A 1 99 ? 14.459 -2.892 2.728 1.00 90.62 99 HIS A CA 1
ATOM 759 C C . HIS A 1 99 ? 13.844 -1.609 2.143 1.00 90.62 99 HIS A C 1
ATOM 761 O O . HIS A 1 99 ? 14.522 -0.594 2.001 1.00 90.62 99 HIS A O 1
ATOM 767 N N . ARG A 1 100 ? 12.547 -1.634 1.822 1.00 89.56 100 ARG A N 1
ATOM 768 C CA . ARG A 1 100 ? 11.778 -0.456 1.388 1.00 89.56 100 ARG A CA 1
ATOM 769 C C . ARG A 1 100 ? 11.166 0.322 2.551 1.00 89.56 100 ARG A C 1
ATOM 771 O O . ARG A 1 100 ? 10.737 1.455 2.361 1.00 89.56 100 ARG A O 1
ATOM 778 N N . LEU A 1 101 ? 11.121 -0.285 3.734 1.00 93.56 101 LEU A N 1
ATOM 779 C CA . LEU A 1 101 ? 10.727 0.335 4.994 1.00 93.56 101 LEU A CA 1
ATOM 780 C C . LEU A 1 101 ? 11.756 0.028 6.081 1.00 93.56 101 LEU A C 1
ATOM 782 O O . LEU A 1 101 ? 12.360 -1.046 6.105 1.00 93.56 101 LEU A O 1
ATOM 786 N N . GLU A 1 102 ? 11.919 0.958 7.019 1.00 92.12 102 GLU A N 1
ATOM 787 C CA . GLU A 1 102 ? 12.797 0.770 8.168 1.00 92.12 102 GLU A CA 1
ATOM 788 C C . GLU A 1 102 ? 12.132 -0.117 9.224 1.00 92.12 102 GLU A C 1
ATOM 790 O O . GLU A 1 102 ? 11.114 0.242 9.816 1.00 92.12 102 GLU A O 1
ATOM 795 N N . SER A 1 103 ? 12.755 -1.250 9.549 1.00 89.94 103 SER A N 1
ATOM 796 C CA . SER A 1 103 ? 12.233 -2.200 10.544 1.00 89.94 103 SER A CA 1
ATOM 797 C C . SER A 1 103 ? 12.041 -1.600 11.944 1.00 89.94 103 SER A C 1
ATOM 799 O O . SER A 1 103 ? 11.282 -2.130 12.754 1.00 89.94 103 SER A O 1
ATOM 801 N N . ASN A 1 104 ? 12.748 -0.512 12.257 1.00 92.69 104 ASN A N 1
ATOM 802 C CA . ASN A 1 104 ? 12.745 0.116 13.575 1.00 92.69 104 ASN A CA 1
ATOM 803 C C . ASN A 1 104 ? 11.873 1.369 13.682 1.00 92.69 104 ASN A C 1
ATOM 805 O O . ASN A 1 104 ? 11.836 1.951 14.769 1.00 92.69 104 ASN A O 1
ATOM 809 N N . SER A 1 105 ? 11.145 1.731 12.622 1.00 95.06 105 SER A N 1
ATOM 810 C CA . SER A 1 105 ? 10.256 2.892 12.605 1.00 95.06 105 SER A CA 1
ATOM 811 C C . SER A 1 105 ? 9.239 2.852 13.760 1.00 95.06 105 SER A C 1
ATOM 813 O O . SER A 1 105 ? 8.469 1.890 13.875 1.00 95.06 105 SER A O 1
ATOM 815 N N . PRO A 1 106 ? 9.208 3.880 14.635 1.00 94.81 106 PRO A N 1
ATOM 816 C CA . PRO A 1 106 ? 8.193 3.999 15.681 1.00 94.81 106 PRO A CA 1
ATOM 817 C C . PRO A 1 106 ? 6.771 4.038 15.115 1.00 94.81 106 PRO A C 1
ATOM 819 O O . PRO A 1 106 ? 5.869 3.436 15.695 1.00 94.81 106 PRO A O 1
ATOM 822 N N . PHE A 1 107 ? 6.594 4.683 13.958 1.00 95.44 107 PHE A N 1
ATOM 823 C CA . PHE A 1 107 ? 5.326 4.735 13.238 1.00 95.44 107 PHE A CA 1
ATOM 824 C C . PHE A 1 107 ? 4.850 3.339 12.834 1.00 95.44 107 PHE A C 1
ATOM 826 O O . PHE A 1 107 ? 3.735 2.949 13.176 1.00 95.44 107 PHE A O 1
ATOM 833 N N . LEU A 1 108 ? 5.704 2.540 12.185 1.00 95.50 108 LEU A N 1
ATOM 834 C CA . LEU A 1 108 ? 5.314 1.195 11.749 1.00 95.50 108 LEU A CA 1
ATOM 835 C C . LEU A 1 108 ? 4.995 0.269 12.924 1.00 95.50 108 LEU A C 1
ATOM 837 O O . LEU A 1 108 ? 4.084 -0.548 12.822 1.00 95.50 108 LEU A O 1
ATOM 841 N N . LYS A 1 109 ? 5.696 0.414 14.053 1.00 94.75 109 LYS A N 1
ATOM 842 C CA . LYS A 1 109 ? 5.397 -0.348 15.276 1.00 94.75 109 LYS A CA 1
ATOM 843 C C . LYS A 1 109 ? 4.001 -0.027 15.816 1.00 94.75 109 LYS A C 1
ATOM 845 O O . LYS A 1 109 ? 3.267 -0.947 16.168 1.00 94.75 109 LYS A O 1
ATOM 850 N N . GLU A 1 110 ? 3.621 1.252 15.852 1.00 94.62 110 GLU A N 1
ATOM 851 C CA . GLU A 1 110 ? 2.275 1.672 16.269 1.00 94.62 110 GLU A CA 1
ATOM 852 C C . GLU A 1 110 ? 1.199 1.206 15.277 1.00 94.62 110 GLU A C 1
ATOM 854 O O . GLU A 1 110 ? 0.142 0.717 15.687 1.00 94.62 110 GLU A O 1
ATOM 859 N N . VAL A 1 111 ? 1.480 1.300 13.974 1.00 94.69 111 VAL A N 1
ATOM 860 C CA . VAL A 1 111 ? 0.585 0.823 12.914 1.00 94.69 111 VAL A CA 1
ATOM 861 C C . VAL A 1 111 ? 0.357 -0.682 13.020 1.00 94.69 111 VAL A C 1
ATOM 863 O O . VAL A 1 111 ? -0.795 -1.102 13.039 1.00 94.69 111 VAL A O 1
ATOM 866 N N . ILE A 1 112 ? 1.409 -1.498 13.140 1.00 95.31 112 ILE A N 1
ATOM 867 C CA . ILE A 1 112 ? 1.271 -2.958 13.264 1.00 95.31 112 ILE A CA 1
ATOM 868 C C . ILE A 1 112 ? 0.468 -3.320 14.516 1.00 95.31 112 ILE A C 1
ATOM 870 O O . ILE A 1 112 ? -0.493 -4.075 14.410 1.00 95.31 112 ILE A O 1
ATOM 874 N N . ALA A 1 113 ? 0.775 -2.718 15.671 1.00 93.38 113 ALA A N 1
ATOM 875 C CA . ALA A 1 113 ? 0.015 -2.962 16.898 1.00 93.38 113 ALA A CA 1
ATOM 876 C C . ALA A 1 113 ? -1.476 -2.603 16.744 1.00 93.38 113 ALA A C 1
ATOM 878 O O . ALA A 1 113 ? -2.355 -3.310 17.241 1.00 93.38 113 ALA A O 1
ATOM 879 N N . SER A 1 114 ? -1.768 -1.520 16.020 1.00 93.12 114 SER A N 1
ATOM 880 C CA . SER A 1 114 ? -3.139 -1.111 15.714 1.00 93.12 114 SER A CA 1
ATOM 881 C C . SER A 1 114 ? -3.838 -2.109 14.789 1.00 93.12 114 SER A C 1
ATOM 883 O O . SER A 1 114 ? -4.984 -2.485 15.029 1.00 93.12 114 SER A O 1
ATOM 885 N N . LEU A 1 115 ? -3.148 -2.571 13.746 1.00 94.75 115 LEU A N 1
ATOM 886 C CA . LEU A 1 115 ? -3.673 -3.559 12.808 1.00 94.75 115 LEU A CA 1
ATOM 887 C C . LEU A 1 115 ? -3.926 -4.912 13.482 1.00 94.75 115 LEU A C 1
ATOM 889 O O . LEU A 1 115 ? -4.964 -5.510 13.222 1.00 94.75 115 LEU A O 1
ATOM 893 N N . ASP A 1 116 ? -3.055 -5.361 14.387 1.00 94.75 116 ASP A N 1
ATOM 894 C CA . ASP A 1 116 ? -3.241 -6.603 15.152 1.00 94.75 116 ASP A CA 1
ATOM 895 C C . ASP A 1 116 ? -4.498 -6.545 16.035 1.00 94.75 116 ASP A C 1
ATOM 897 O O . ASP A 1 116 ? -5.294 -7.490 16.106 1.00 94.75 116 ASP A O 1
ATOM 901 N N . ALA A 1 117 ? -4.734 -5.407 16.688 1.00 92.06 117 ALA A N 1
ATOM 902 C CA . ALA A 1 117 ? -5.933 -5.196 17.490 1.00 92.06 117 ALA A CA 1
ATOM 903 C C . ALA A 1 117 ? -7.215 -5.150 16.633 1.00 92.06 117 ALA A C 1
ATOM 905 O O . ALA A 1 117 ? -8.260 -5.642 17.065 1.00 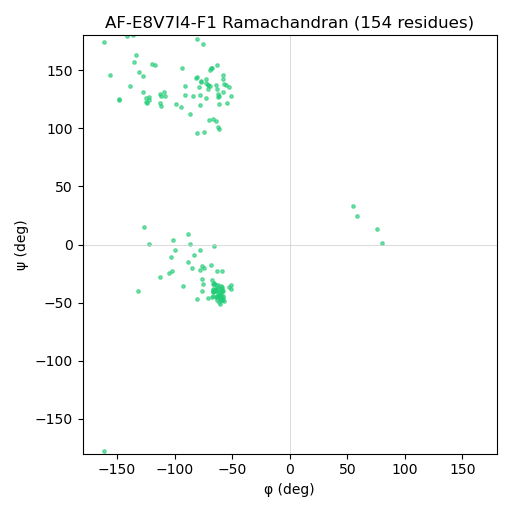92.06 117 ALA A O 1
ATOM 906 N N . ILE A 1 118 ? -7.143 -4.621 15.408 1.00 92.44 118 ILE A N 1
ATOM 907 C CA . ILE A 1 118 ? -8.258 -4.649 14.449 1.00 92.44 118 ILE A CA 1
ATOM 908 C C . ILE A 1 118 ? -8.491 -6.074 13.926 1.00 92.44 118 ILE A C 1
ATOM 910 O O . ILE A 1 118 ? -9.628 -6.547 13.904 1.00 92.44 118 ILE A O 1
ATOM 914 N N . ALA A 1 119 ? -7.426 -6.781 13.543 1.00 92.69 119 ALA A N 1
ATOM 915 C CA . ALA A 1 119 ? -7.481 -8.145 13.020 1.00 92.69 119 ALA A CA 1
ATOM 916 C C . ALA A 1 119 ? -8.038 -9.143 14.049 1.00 92.69 119 ALA A C 1
ATOM 918 O O . ALA A 1 119 ? -8.781 -10.053 13.690 1.00 92.69 119 ALA A O 1
ATOM 919 N N . SER A 1 120 ? -7.740 -8.935 15.335 1.00 91.00 120 SER A N 1
ATOM 920 C CA . SER A 1 120 ? -8.293 -9.719 16.450 1.00 91.00 120 SER A CA 1
ATOM 921 C C . SER A 1 120 ? -9.725 -9.334 16.850 1.00 91.00 120 SER A C 1
ATOM 923 O O . SER A 1 120 ? -10.305 -9.981 17.719 1.00 91.00 120 SER A O 1
ATOM 925 N N . GLY A 1 121 ? -10.311 -8.295 16.242 1.00 85.56 121 GLY A N 1
ATOM 926 C CA . GLY A 1 121 ? -11.659 -7.812 16.564 1.00 85.56 121 GLY A CA 1
ATOM 927 C C . GLY A 1 121 ? -11.752 -7.007 17.866 1.00 85.56 121 GLY A C 1
ATOM 928 O O . GLY A 1 121 ? -12.854 -6.757 18.350 1.00 85.56 121 GLY A O 1
ATOM 929 N N . SER A 1 122 ? -10.615 -6.591 18.432 1.00 80.44 122 SER A N 1
ATOM 930 C CA . SER A 1 122 ? -10.540 -5.901 19.727 1.00 80.44 122 SER A CA 1
ATOM 931 C C . SER A 1 122 ? -10.959 -4.429 19.656 1.00 80.44 122 SER A C 1
ATOM 933 O O . SER A 1 122 ? -11.462 -3.879 20.633 1.00 80.44 122 SER A O 1
ATOM 935 N N . SER A 1 123 ? -10.758 -3.767 18.515 1.00 73.00 123 SER A N 1
ATOM 936 C CA . SER A 1 123 ? -11.218 -2.393 18.282 1.00 73.00 123 SER A CA 1
ATOM 937 C C . SER A 1 123 ? -11.391 -2.123 16.793 1.00 73.00 123 SER A C 1
ATOM 939 O O . SER A 1 123 ? -10.623 -2.620 15.976 1.00 73.00 123 SER A O 1
ATOM 941 N N . ALA A 1 124 ? -12.379 -1.300 16.438 1.00 64.19 124 ALA A N 1
ATOM 942 C CA . ALA A 1 124 ? -12.605 -0.875 15.059 1.00 64.19 124 ALA A CA 1
ATOM 943 C C . ALA A 1 124 ? -11.755 0.342 14.653 1.00 64.19 124 ALA A C 1
ATOM 945 O O . ALA A 1 124 ? -11.568 0.576 13.464 1.00 64.19 124 ALA A O 1
ATOM 946 N N . GLN A 1 125 ? -11.253 1.127 15.615 1.00 68.50 125 GLN A N 1
ATOM 947 C CA . GLN A 1 125 ? -10.473 2.337 15.347 1.00 68.50 125 GLN A CA 1
ATOM 948 C C . GLN A 1 125 ? -9.434 2.564 16.442 1.00 68.50 125 GLN A C 1
ATOM 950 O O . GLN A 1 125 ? -9.767 2.658 17.625 1.00 68.50 125 GLN A O 1
ATOM 955 N N . ILE A 1 126 ? -8.172 2.689 16.037 1.00 74.62 126 ILE A N 1
ATOM 956 C CA . ILE A 1 126 ? -7.062 3.023 16.930 1.00 74.62 126 ILE A CA 1
ATOM 957 C C . ILE A 1 126 ? -6.374 4.265 16.364 1.00 74.62 126 ILE A C 1
ATOM 959 O O . ILE A 1 126 ? -6.064 4.294 15.169 1.00 74.62 126 ILE A O 1
ATOM 963 N N . PRO A 1 127 ? -6.211 5.329 17.170 1.00 84.38 127 PRO A N 1
ATOM 964 C CA . PRO A 1 127 ? -5.545 6.529 16.709 1.00 84.38 127 PRO A CA 1
ATOM 965 C C . PRO A 1 127 ? -4.046 6.272 16.552 1.00 84.38 127 PRO A C 1
ATOM 967 O O . PRO A 1 127 ? -3.419 5.739 17.461 1.00 84.38 127 PRO A O 1
ATOM 970 N N . ILE A 1 128 ? -3.484 6.708 15.428 1.00 88.88 128 ILE A N 1
ATOM 971 C CA . ILE A 1 128 ? -2.037 6.734 15.204 1.00 88.88 128 ILE A CA 1
ATOM 972 C C . ILE A 1 128 ? -1.517 8.094 15.661 1.00 88.88 128 ILE A C 1
ATOM 974 O O . ILE A 1 128 ? -2.061 9.138 15.285 1.00 88.88 128 ILE A O 1
ATOM 978 N N . THR A 1 129 ? -0.488 8.088 16.499 1.00 91.75 129 THR A N 1
ATOM 979 C CA . THR A 1 129 ? 0.086 9.285 17.125 1.00 91.75 129 THR A CA 1
ATOM 980 C C . THR A 1 129 ? 1.496 9.581 16.630 1.00 91.75 129 THR A C 1
ATOM 982 O O . THR A 1 129 ? 1.896 10.745 16.574 1.00 91.75 129 THR A O 1
ATOM 985 N N . GLN A 1 130 ? 2.237 8.556 16.217 1.00 93.31 130 GLN A N 1
ATOM 986 C CA . GLN A 1 130 ? 3.557 8.681 15.621 1.00 93.31 130 GLN A CA 1
ATOM 987 C C . GLN A 1 130 ? 3.449 9.274 14.217 1.00 93.31 130 GLN A C 1
ATOM 989 O O . GLN A 1 130 ? 2.574 8.914 13.430 1.00 93.31 130 GLN A O 1
ATOM 994 N N . LYS A 1 131 ? 4.342 10.211 13.898 1.00 92.81 131 LYS A N 1
ATOM 995 C CA . LYS A 1 131 ? 4.408 10.839 12.577 1.00 92.81 131 LYS A CA 1
ATOM 996 C C . LYS A 1 131 ? 5.080 9.884 11.589 1.00 92.81 131 LYS A C 1
ATOM 998 O O . LYS A 1 131 ? 6.060 9.238 11.938 1.00 92.81 131 LYS A O 1
ATOM 1003 N N . ALA A 1 132 ? 4.566 9.821 10.363 1.00 93.19 132 ALA A N 1
ATOM 1004 C CA . ALA A 1 132 ? 5.265 9.161 9.267 1.00 93.19 132 ALA A CA 1
ATOM 1005 C C . ALA A 1 132 ? 6.587 9.894 8.975 1.00 93.19 132 ALA A C 1
ATOM 1007 O O . ALA A 1 132 ? 6.621 11.124 8.897 1.00 93.19 132 ALA A O 1
ATOM 1008 N N . HIS A 1 133 ? 7.671 9.145 8.817 1.00 92.00 133 HIS A N 1
ATOM 1009 C CA . HIS A 1 133 ? 9.021 9.656 8.583 1.00 92.00 133 HIS A CA 1
ATOM 1010 C C . HIS A 1 133 ? 9.471 9.525 7.123 1.00 92.00 133 HIS A C 1
ATOM 1012 O O . HIS A 1 133 ? 10.486 10.105 6.745 1.00 92.00 133 HIS A O 1
ATOM 1018 N N . SER A 1 134 ? 8.724 8.789 6.297 1.00 92.75 134 SER A N 1
ATOM 1019 C CA . SER A 1 134 ? 8.990 8.636 4.863 1.00 92.75 134 SER A CA 1
ATOM 1020 C C . SER A 1 134 ? 7.725 8.814 4.025 1.00 92.75 134 SER A C 1
ATOM 1022 O O . SER A 1 134 ? 6.607 8.712 4.534 1.00 92.75 134 SER A O 1
ATOM 1024 N N . GLU A 1 135 ? 7.901 9.044 2.722 1.00 92.12 135 GLU A N 1
ATOM 1025 C CA . GLU A 1 135 ? 6.792 9.116 1.761 1.00 92.12 135 GLU A CA 1
ATOM 1026 C C . GLU A 1 135 ? 5.971 7.821 1.756 1.00 92.12 135 GLU A C 1
ATOM 1028 O O . GLU A 1 135 ? 4.750 7.873 1.856 1.00 92.12 135 GLU A O 1
ATOM 1033 N N . MET A 1 136 ? 6.630 6.657 1.763 1.00 92.69 136 MET A N 1
ATOM 1034 C CA . MET A 1 136 ? 5.954 5.356 1.828 1.00 92.69 136 MET A CA 1
ATOM 1035 C C . MET A 1 136 ? 5.129 5.197 3.114 1.00 92.69 136 MET A C 1
ATOM 1037 O O . MET A 1 136 ? 4.009 4.696 3.078 1.00 92.69 136 MET A O 1
ATOM 1041 N N . GLU A 1 137 ? 5.640 5.645 4.264 1.00 95.12 137 GLU A N 1
ATOM 1042 C CA . GLU A 1 137 ? 4.870 5.628 5.515 1.00 95.12 137 GLU A CA 1
ATOM 1043 C C . GLU A 1 137 ? 3.652 6.559 5.463 1.00 95.12 137 GLU A C 1
ATOM 1045 O O . GLU A 1 137 ? 2.582 6.202 5.960 1.00 95.12 137 GLU A O 1
ATOM 1050 N N . ALA A 1 138 ? 3.786 7.728 4.832 1.00 94.56 138 ALA A N 1
ATOM 1051 C CA . ALA A 1 138 ? 2.676 8.653 4.635 1.00 94.56 138 ALA A CA 1
ATOM 1052 C C . ALA A 1 138 ? 1.614 8.069 3.687 1.00 94.56 138 ALA A C 1
ATOM 1054 O O . ALA A 1 138 ? 0.417 8.181 3.960 1.00 94.56 138 ALA A O 1
ATOM 1055 N N . GLU A 1 139 ? 2.030 7.391 2.615 1.00 93.81 139 GLU A N 1
ATOM 1056 C CA . GLU A 1 139 ? 1.118 6.668 1.727 1.00 93.81 139 GLU A CA 1
ATOM 1057 C C . GLU A 1 139 ? 0.380 5.549 2.471 1.00 93.81 139 GLU A C 1
ATOM 1059 O O . GLU A 1 139 ? -0.842 5.437 2.348 1.00 93.81 139 GLU A O 1
ATOM 1064 N N . ILE A 1 140 ? 1.086 4.769 3.300 1.00 95.44 140 ILE A N 1
ATOM 1065 C CA . ILE A 1 140 ? 0.477 3.736 4.149 1.00 95.44 140 ILE A CA 1
ATOM 1066 C C . ILE A 1 140 ? -0.556 4.361 5.086 1.00 95.44 140 ILE A C 1
ATOM 1068 O O . ILE A 1 140 ? -1.679 3.864 5.162 1.00 95.44 140 ILE A O 1
ATOM 1072 N N . LEU A 1 141 ? -0.227 5.465 5.765 1.00 95.00 141 LEU A N 1
ATOM 1073 C CA . LEU A 1 141 ? -1.172 6.156 6.643 1.00 95.00 141 LEU A CA 1
ATOM 1074 C C . LEU A 1 141 ? -2.438 6.577 5.888 1.00 95.00 141 LEU A C 1
ATOM 1076 O O . LEU A 1 141 ? -3.542 6.285 6.347 1.00 95.00 141 LEU A O 1
ATOM 1080 N N . ASN A 1 142 ? -2.293 7.208 4.722 1.00 93.69 142 ASN A N 1
ATOM 1081 C CA . ASN A 1 142 ? -3.424 7.631 3.896 1.00 93.69 142 ASN A CA 1
ATOM 1082 C C . ASN A 1 142 ? -4.287 6.435 3.468 1.00 93.69 142 ASN A C 1
ATOM 1084 O O . ASN A 1 142 ? -5.516 6.475 3.557 1.00 93.69 142 ASN A O 1
ATOM 1088 N N . ALA A 1 143 ? -3.656 5.341 3.048 1.00 94.25 143 ALA A N 1
ATOM 1089 C CA . ALA A 1 143 ? -4.361 4.137 2.637 1.00 94.25 143 ALA A CA 1
ATOM 1090 C C . ALA A 1 143 ? -5.126 3.493 3.813 1.00 94.25 143 ALA A C 1
ATOM 1092 O O . ALA A 1 143 ? -6.282 3.094 3.665 1.00 94.25 143 ALA A O 1
ATOM 1093 N N . LEU A 1 144 ? -4.543 3.483 5.015 1.00 94.00 144 LEU A N 1
ATOM 1094 C CA . LEU A 1 144 ? -5.201 3.015 6.238 1.00 94.00 144 LEU A CA 1
ATOM 1095 C C . LEU A 1 144 ? -6.380 3.905 6.657 1.00 94.00 144 LEU A C 1
ATOM 1097 O O . LEU A 1 144 ? -7.423 3.388 7.065 1.00 94.00 144 LEU A O 1
ATOM 1101 N N . GLN A 1 145 ? -6.250 5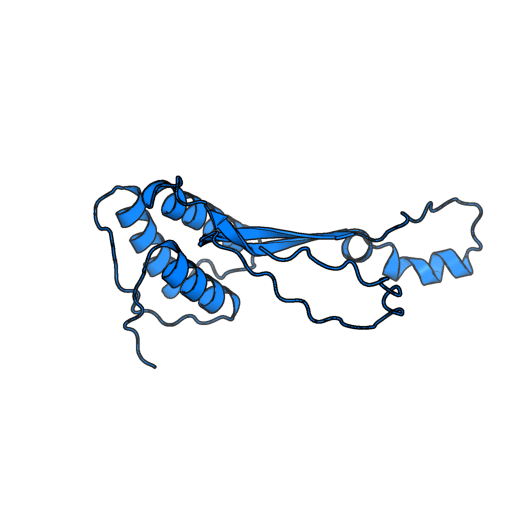.228 6.532 1.00 92.31 145 GLN A N 1
ATOM 1102 C CA . GLN A 1 145 ? -7.344 6.173 6.783 1.00 92.31 145 GLN A CA 1
ATOM 1103 C C . GLN A 1 145 ? -8.533 5.909 5.848 1.00 92.31 145 GLN A C 1
ATOM 1105 O O . GLN A 1 145 ? -9.677 5.897 6.296 1.00 92.31 145 GLN A O 1
ATOM 1110 N N . LEU A 1 146 ? -8.269 5.631 4.570 1.00 91.31 146 LEU A N 1
ATOM 1111 C CA . LEU A 1 146 ? -9.306 5.360 3.570 1.00 91.31 146 LEU A CA 1
ATOM 1112 C C . LEU A 1 146 ? -9.927 3.958 3.697 1.00 91.31 146 LEU A C 1
ATOM 1114 O O . LEU A 1 146 ? -11.115 3.787 3.429 1.00 91.31 146 LEU A O 1
ATOM 1118 N N . SER A 1 147 ? -9.152 2.948 4.098 1.00 91.44 147 SER A N 1
ATOM 1119 C CA . SER A 1 147 ? -9.618 1.550 4.122 1.00 91.44 147 SER A CA 1
ATOM 1120 C C . SER A 1 147 ? -10.214 1.103 5.447 1.00 91.44 147 SER A C 1
ATOM 1122 O O . SER A 1 147 ? -11.154 0.301 5.466 1.00 91.44 147 SER A O 1
ATOM 1124 N N . LEU A 1 148 ? -9.647 1.598 6.545 1.00 89.50 148 LEU A N 1
ATOM 1125 C CA . LEU A 1 148 ? -9.947 1.168 7.908 1.00 89.50 148 LEU A CA 1
ATOM 1126 C C . LEU A 1 148 ? -10.437 2.322 8.792 1.00 89.50 148 LEU A C 1
ATOM 1128 O O . LEU A 1 148 ? -10.731 2.096 9.960 1.00 89.50 148 LEU A O 1
ATOM 1132 N N . HIS A 1 149 ? -10.553 3.545 8.257 1.00 83.88 149 HIS A N 1
ATOM 1133 C CA . HIS A 1 149 ? -10.945 4.737 9.020 1.00 83.88 149 HIS A CA 1
ATOM 1134 C C . HIS A 1 149 ? -10.046 4.987 10.239 1.00 83.88 149 HIS A C 1
ATOM 1136 O O . HIS A 1 149 ? -10.500 5.482 11.276 1.00 83.88 149 HIS A O 1
ATOM 1142 N N . VAL A 1 150 ? -8.762 4.635 10.124 1.00 80.94 150 VAL A N 1
ATOM 1143 C CA . VAL A 1 150 ? -7.739 4.998 11.108 1.00 80.94 150 VAL A CA 1
ATOM 1144 C C . VAL A 1 150 ? -7.704 6.520 11.238 1.00 80.94 150 VAL A C 1
ATOM 1146 O O . VAL A 1 150 ? -7.887 7.235 10.260 1.00 80.94 150 VAL A O 1
ATOM 1149 N N . THR A 1 151 ? -7.502 7.041 12.446 1.00 82.94 151 THR A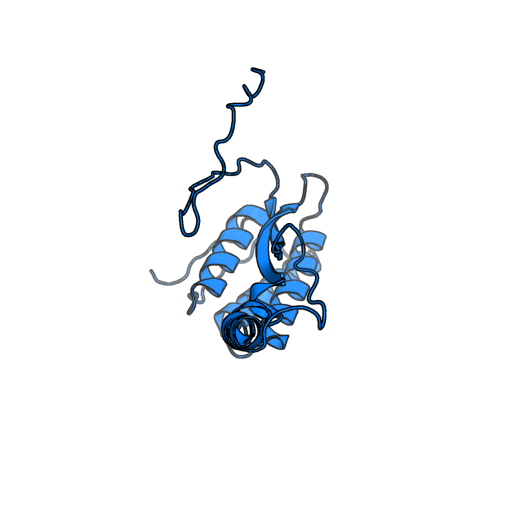 N 1
ATOM 1150 C CA . THR A 1 151 ? -7.426 8.492 12.679 1.00 82.94 151 THR A CA 1
ATOM 1151 C C . THR A 1 151 ? -6.008 8.871 13.074 1.00 82.94 151 THR A C 1
ATOM 1153 O O . THR A 1 151 ? -5.471 8.310 14.025 1.00 82.94 151 THR A O 1
ATOM 1156 N N . TYR A 1 152 ? -5.406 9.844 12.392 1.00 81.12 152 TYR A N 1
ATOM 1157 C CA . TYR A 1 152 ? -4.137 10.422 12.833 1.00 81.12 152 TYR A CA 1
ATOM 1158 C C . TYR A 1 152 ? -4.392 11.522 13.871 1.00 81.12 152 TYR A C 1
ATOM 1160 O O . TYR A 1 152 ? -5.202 12.419 13.637 1.00 81.12 152 TYR A O 1
ATOM 1168 N N . LYS A 1 153 ? -3.723 11.443 15.025 1.00 84.00 153 LYS A N 1
ATOM 1169 C CA . LYS A 1 153 ? -3.795 12.433 16.118 1.00 84.00 153 LYS A CA 1
ATOM 1170 C C . LYS A 1 153 ? -2.418 12.950 16.548 1.00 84.00 153 LYS A C 1
ATOM 1172 O O . LYS A 1 153 ? -2.290 13.516 17.632 1.00 84.00 153 LYS A O 1
ATOM 1177 N N . GLY A 1 154 ? -1.388 12.713 15.740 1.00 73.19 154 GLY A N 1
ATOM 1178 C CA . GLY A 1 154 ? -0.035 13.172 16.033 1.00 73.19 154 GLY A CA 1
ATOM 1179 C C . GLY A 1 154 ? 0.167 14.676 15.802 1.00 73.19 154 GLY A C 1
ATOM 1180 O O . GLY A 1 154 ? -0.729 15.359 15.297 1.00 73.19 154 GLY A O 1
ATOM 1181 N N . PRO A 1 155 ? 1.337 15.209 16.194 1.00 65.69 155 PRO A N 1
ATOM 1182 C CA . PRO A 1 155 ? 1.688 16.608 15.968 1.00 65.69 155 PRO A CA 1
ATOM 1183 C C . PRO A 1 155 ? 1.791 16.921 14.466 1.00 65.69 155 PRO A C 1
ATOM 1185 O O . PRO A 1 155 ? 2.364 16.136 13.710 1.00 65.69 155 PRO A O 1
ATOM 1188 N N . GLN A 1 156 ? 1.243 18.073 14.055 1.00 56.31 156 GLN A N 1
ATOM 1189 C CA . GLN A 1 156 ? 1.320 18.579 12.675 1.00 56.31 156 GLN A CA 1
ATOM 1190 C C . GLN A 1 156 ? 2.772 18.884 12.274 1.00 56.31 156 GLN A C 1
ATOM 1192 O O . GLN A 1 156 ? 3.457 19.596 13.037 1.00 56.31 156 GLN A O 1
#

Mean predicted aligned error: 9.94 Å

Nearest PDB structures (foldseek):
  2kun-assembly1_A  TM=2.259E-01  e=3.839E+00  Homo sapiens
  2m8t-assembly1_A  TM=2.546E-01  e=7.525E+00  Homo sapiens
  6vqw-assembly1_H  TM=1.923E-01  e=5.375E+00  Pseudomonas aeruginosa

Sequence (156 aa):
MEPLVGGVEHPLPPGAATNFTLVTRGRPGFTTAETEHFPHLDLTDEWPENILYDLGDVIGPRCVADHRITLGPRYGPENSVAQIASDYIVGIQELVRTHRLESNSPFLKEVIASLDAIASGSSAQIPITQKAHSEMEAEILNALQLSLHVTYKGPQ